Protein AF-A0A7K2VL08-F1 (afdb_monomer)

Structure (mmCIF, N/CA/C/O backbone):
data_AF-A0A7K2VL08-F1
#
_entry.id   AF-A0A7K2VL08-F1
#
loop_
_atom_site.group_PDB
_atom_site.id
_atom_site.type_symbol
_atom_site.label_atom_id
_atom_site.label_alt_id
_atom_site.label_comp_id
_atom_site.label_asym_id
_atom_site.label_entity_id
_atom_site.label_seq_id
_atom_site.pdbx_PDB_ins_code
_atom_site.Cartn_x
_atom_site.Cartn_y
_atom_site.Cartn_z
_atom_site.occupancy
_atom_site.B_iso_or_equiv
_atom_site.auth_seq_id
_atom_site.auth_comp_id
_atom_site.auth_asym_id
_atom_site.auth_atom_id
_atom_site.pdbx_PDB_model_num
ATOM 1 N N . MET A 1 1 ? 50.073 20.538 -1.091 1.00 55.19 1 MET A N 1
ATOM 2 C CA . MET A 1 1 ? 50.255 20.354 -2.551 1.00 55.19 1 MET A CA 1
ATOM 3 C C . MET A 1 1 ? 50.186 18.894 -3.016 1.00 55.19 1 MET A C 1
ATOM 5 O O . MET A 1 1 ? 49.611 18.668 -4.068 1.00 55.19 1 MET A O 1
ATOM 9 N N . GLY A 1 2 ? 50.674 17.894 -2.263 1.00 61.31 2 GLY A N 1
ATOM 10 C CA . GLY A 1 2 ? 50.639 16.481 -2.702 1.00 61.31 2 GLY A CA 1
ATOM 11 C C . GLY A 1 2 ? 49.245 15.838 -2.824 1.00 61.31 2 GLY A C 1
ATOM 12 O O . GLY A 1 2 ? 49.008 15.064 -3.745 1.00 61.31 2 GLY A O 1
ATOM 13 N N . ALA A 1 3 ? 48.291 16.206 -1.960 1.00 62.38 3 ALA A N 1
ATOM 14 C CA . ALA A 1 3 ? 46.934 15.644 -1.996 1.00 62.38 3 ALA A CA 1
ATOM 15 C C . ALA A 1 3 ? 46.150 16.017 -3.271 1.00 62.38 3 ALA A C 1
ATOM 17 O O . ALA A 1 3 ? 45.428 15.186 -3.809 1.00 62.38 3 ALA A O 1
ATOM 18 N N . LEU A 1 4 ? 46.338 17.235 -3.797 1.00 67.31 4 LEU A N 1
ATOM 19 C CA . LEU A 1 4 ? 45.683 17.693 -5.031 1.00 67.31 4 LEU A CA 1
ATOM 20 C C . LEU A 1 4 ? 46.199 16.949 -6.268 1.00 67.31 4 LEU A C 1
ATOM 22 O O . LEU A 1 4 ? 45.421 16.641 -7.165 1.00 67.31 4 LEU A O 1
ATOM 26 N N . VAL A 1 5 ? 47.493 16.616 -6.295 1.00 67.88 5 VAL A N 1
ATOM 27 C CA . VAL A 1 5 ? 48.108 15.856 -7.392 1.00 67.88 5 VAL A CA 1
ATOM 28 C C . VAL A 1 5 ? 47.622 14.409 -7.380 1.00 67.88 5 VAL A C 1
ATOM 30 O O . VAL A 1 5 ? 47.248 13.895 -8.427 1.00 67.88 5 VAL A O 1
ATOM 33 N N . LEU A 1 6 ? 47.545 13.775 -6.206 1.00 65.81 6 LEU A N 1
ATOM 34 C CA . LEU A 1 6 ? 46.995 12.422 -6.069 1.00 65.81 6 LEU A CA 1
ATOM 35 C C . LEU A 1 6 ? 45.508 12.364 -6.444 1.00 65.81 6 LEU A C 1
ATOM 37 O O . LEU A 1 6 ? 45.097 11.434 -7.132 1.00 65.81 6 LEU A O 1
ATOM 41 N N . PHE A 1 7 ? 44.713 13.373 -6.071 1.00 65.69 7 PHE A N 1
ATOM 42 C CA . PHE A 1 7 ? 43.314 13.472 -6.499 1.00 65.69 7 PHE A CA 1
ATOM 43 C C . PHE A 1 7 ? 43.176 13.680 -8.005 1.00 65.69 7 PHE A C 1
ATOM 45 O O . PHE A 1 7 ? 42.330 13.041 -8.620 1.00 65.69 7 PHE A O 1
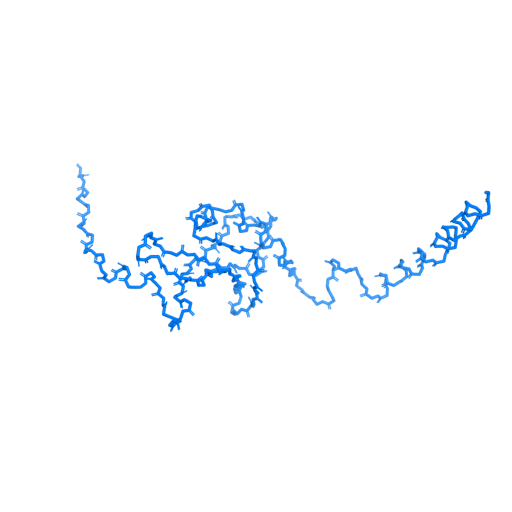ATOM 52 N N . ALA A 1 8 ? 44.007 14.528 -8.613 1.00 65.75 8 ALA A N 1
ATOM 53 C CA . ALA A 1 8 ? 43.989 14.743 -10.057 1.00 65.75 8 ALA A CA 1
ATOM 54 C C . ALA A 1 8 ? 44.393 13.475 -10.827 1.00 65.75 8 ALA A C 1
ATOM 56 O O . ALA A 1 8 ? 43.747 13.127 -11.813 1.00 65.75 8 ALA A O 1
ATOM 57 N N . LEU A 1 9 ? 45.409 12.753 -10.344 1.00 64.62 9 LEU A N 1
ATOM 58 C CA . LEU A 1 9 ? 45.869 11.498 -10.943 1.00 64.62 9 LEU A CA 1
ATOM 59 C C . LEU A 1 9 ? 44.829 10.377 -10.785 1.00 64.62 9 LEU A C 1
ATOM 61 O O . LEU A 1 9 ? 44.581 9.625 -11.723 1.00 64.62 9 LEU A O 1
ATOM 65 N N . SER A 1 10 ? 44.187 10.300 -9.617 1.00 65.25 10 SER A N 1
ATOM 66 C CA . SER A 1 10 ? 43.107 9.349 -9.330 1.00 65.25 10 SER A CA 1
ATOM 67 C C . SER A 1 10 ? 41.853 9.651 -10.158 1.00 65.25 10 SER A C 1
ATOM 69 O O . SER A 1 10 ? 41.287 8.763 -10.789 1.00 65.25 10 SER A O 1
ATOM 71 N N . ALA A 1 11 ? 41.468 10.927 -10.258 1.00 66.44 11 ALA A N 1
ATOM 72 C CA . ALA A 1 11 ? 40.341 11.357 -11.076 1.00 66.44 11 ALA A CA 1
ATOM 73 C C . ALA A 1 11 ? 40.576 11.091 -12.570 1.00 66.44 11 ALA A C 1
ATOM 75 O O . ALA A 1 11 ? 39.643 10.706 -13.272 1.00 66.44 11 ALA A O 1
ATOM 76 N N . ASP A 1 12 ? 41.804 11.269 -13.065 1.00 69.88 12 ASP A N 1
ATOM 77 C CA . ASP A 1 12 ? 42.167 10.954 -14.451 1.00 69.88 12 ASP A CA 1
ATOM 78 C C . ASP A 1 12 ? 42.155 9.437 -14.710 1.00 69.88 12 ASP A C 1
ATOM 80 O O . ASP A 1 12 ? 41.652 9.001 -15.747 1.00 69.88 12 ASP A O 1
ATOM 84 N N . LEU A 1 13 ? 42.594 8.619 -13.745 1.00 74.56 13 LEU A N 1
ATOM 85 C CA . LEU A 1 13 ? 42.501 7.156 -13.808 1.00 74.56 13 LEU A CA 1
ATOM 86 C C . LEU A 1 13 ? 41.040 6.681 -13.855 1.00 74.56 13 LEU A C 1
ATOM 88 O O . LEU A 1 13 ? 40.668 5.881 -14.719 1.00 74.56 13 LEU A O 1
ATOM 92 N N . ASP A 1 14 ? 40.190 7.231 -12.988 1.00 67.81 14 ASP A N 1
ATOM 93 C CA . ASP A 1 14 ? 38.750 6.973 -12.984 1.00 67.81 14 ASP A CA 1
ATOM 94 C C . ASP A 1 14 ? 38.117 7.351 -14.329 1.00 67.81 14 ASP A C 1
ATOM 96 O O . ASP A 1 14 ? 37.314 6.599 -14.896 1.00 67.81 14 ASP A O 1
ATOM 100 N N . ARG A 1 15 ? 38.513 8.499 -14.893 1.00 72.00 15 ARG A N 1
ATOM 101 C CA . ARG A 1 15 ? 37.991 8.978 -16.178 1.00 72.00 15 ARG A CA 1
ATOM 102 C C . ARG A 1 15 ? 38.438 8.120 -17.354 1.00 72.00 15 ARG A C 1
ATOM 104 O O . ARG A 1 15 ? 37.631 7.855 -18.245 1.00 72.00 15 ARG A O 1
ATOM 111 N N . ARG A 1 16 ? 39.707 7.711 -17.380 1.00 79.12 16 ARG A N 1
ATOM 112 C CA . ARG A 1 16 ? 40.303 6.992 -18.513 1.00 79.12 16 ARG A CA 1
ATOM 113 C C . ARG A 1 16 ? 40.028 5.501 -18.486 1.00 79.12 16 ARG A C 1
ATOM 115 O O . ARG A 1 16 ? 39.928 4.913 -19.557 1.00 79.12 16 ARG A O 1
ATOM 122 N N . LEU A 1 17 ? 39.887 4.896 -17.307 1.00 75.94 17 LEU A N 1
ATOM 123 C CA . LEU A 1 17 ? 39.747 3.447 -17.175 1.00 75.94 17 LEU A CA 1
ATOM 124 C C . LEU A 1 17 ? 38.366 3.033 -16.662 1.00 75.94 17 LEU A C 1
ATOM 126 O O . LEU A 1 17 ? 37.720 2.177 -17.267 1.00 75.94 17 LEU A O 1
ATOM 130 N N . LEU A 1 18 ? 37.860 3.657 -15.594 1.00 80.44 18 LEU A N 1
ATOM 131 C CA . LEU A 1 18 ? 36.592 3.221 -15.000 1.00 80.44 18 LEU A CA 1
ATOM 132 C C . LEU A 1 18 ? 35.377 3.628 -15.836 1.00 80.44 18 LEU A C 1
ATOM 134 O O . LEU A 1 18 ? 34.422 2.855 -15.920 1.00 80.44 18 LEU A O 1
ATOM 138 N N . LEU A 1 19 ? 35.387 4.793 -16.491 1.00 81.06 19 LEU A N 1
ATOM 139 C CA . LEU A 1 19 ? 34.285 5.195 -17.376 1.00 81.06 19 LEU A CA 1
ATOM 140 C C . LEU A 1 19 ? 34.097 4.275 -18.593 1.00 81.06 19 LEU A C 1
ATOM 142 O O . LEU A 1 19 ? 32.956 3.853 -18.818 1.00 81.06 19 LEU A O 1
ATOM 146 N N . PRO A 1 20 ? 35.133 3.929 -19.388 1.00 81.19 20 PRO A N 1
ATOM 147 C CA . PRO A 1 20 ? 34.948 2.972 -20.473 1.00 81.19 20 PRO A CA 1
ATOM 148 C C . PRO A 1 20 ? 34.560 1.593 -19.941 1.00 81.19 20 PRO A C 1
ATOM 150 O O . PRO A 1 20 ? 33.664 0.980 -20.508 1.00 81.19 20 PRO A O 1
ATOM 153 N N . LEU A 1 21 ? 35.117 1.141 -18.811 1.00 82.50 21 LEU A N 1
ATOM 154 C CA . LEU A 1 21 ? 34.751 -0.147 -18.216 1.00 82.50 21 LEU A CA 1
ATOM 155 C C . LEU A 1 21 ? 33.273 -0.192 -17.786 1.00 82.50 21 LEU A C 1
ATOM 157 O O . LEU A 1 21 ? 32.569 -1.155 -18.087 1.00 82.50 21 LEU A O 1
ATOM 161 N N . ARG A 1 22 ? 32.764 0.880 -17.158 1.00 79.81 22 ARG A N 1
ATOM 162 C CA . ARG A 1 22 ? 31.337 1.040 -16.820 1.00 79.81 22 ARG A CA 1
ATO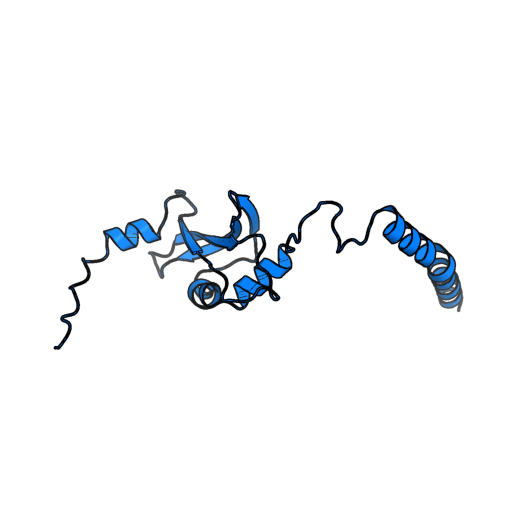M 163 C C . ARG A 1 22 ? 30.462 1.050 -18.076 1.00 79.81 22 ARG A C 1
ATOM 165 O O . ARG A 1 22 ? 29.441 0.373 -18.097 1.00 79.81 22 ARG A O 1
ATOM 172 N N . ARG A 1 23 ? 30.868 1.748 -19.144 1.00 80.44 23 ARG A N 1
ATOM 173 C CA . ARG A 1 23 ? 30.138 1.760 -20.430 1.00 80.44 23 ARG A CA 1
ATOM 174 C C . ARG A 1 23 ? 30.103 0.386 -21.093 1.00 80.44 23 ARG A C 1
ATOM 176 O O . ARG A 1 23 ? 29.049 -0.027 -21.568 1.00 80.44 23 ARG A O 1
ATOM 183 N N . THR A 1 24 ? 31.220 -0.334 -21.107 1.00 81.25 24 THR A N 1
ATOM 184 C CA . THR A 1 24 ? 31.287 -1.694 -21.656 1.00 81.25 24 THR A CA 1
ATOM 185 C C . THR A 1 24 ? 30.436 -2.650 -20.827 1.00 81.25 24 THR A C 1
ATOM 187 O O . THR A 1 24 ? 29.682 -3.435 -21.392 1.00 81.25 24 THR A O 1
ATOM 190 N N . ARG A 1 25 ? 30.451 -2.521 -19.494 1.00 79.81 25 ARG A N 1
ATOM 191 C CA . ARG A 1 25 ? 29.575 -3.287 -18.600 1.00 79.81 25 ARG A CA 1
ATOM 192 C C . ARG A 1 25 ? 28.094 -3.042 -18.907 1.00 79.81 25 ARG A C 1
ATOM 194 O O . ARG A 1 25 ? 27.348 -4.004 -19.008 1.00 79.81 25 ARG A O 1
ATOM 201 N N . LEU A 1 26 ? 27.677 -1.795 -19.128 1.00 78.56 26 LEU A N 1
ATOM 202 C CA . LEU A 1 26 ? 26.296 -1.475 -19.519 1.00 78.56 26 LEU A CA 1
ATOM 203 C C . LEU A 1 26 ? 25.915 -2.058 -20.890 1.00 78.56 26 LEU A C 1
ATOM 205 O O . LEU A 1 26 ? 24.788 -2.497 -21.082 1.00 78.56 26 LEU A O 1
ATOM 209 N N . ARG A 1 27 ? 26.851 -2.107 -21.846 1.00 74.44 27 ARG A N 1
ATOM 210 C CA . ARG A 1 27 ? 26.612 -2.725 -23.163 1.00 74.44 27 ARG A CA 1
ATOM 211 C C . ARG A 1 27 ? 26.499 -4.250 -23.091 1.00 74.44 27 ARG A C 1
ATOM 213 O O . ARG A 1 27 ? 25.678 -4.822 -23.792 1.00 74.44 27 ARG A O 1
ATOM 220 N N . VAL A 1 28 ? 27.313 -4.901 -22.257 1.00 77.75 28 VAL A N 1
ATOM 221 C CA . VAL A 1 28 ? 27.383 -6.372 -22.153 1.00 77.75 28 VAL A CA 1
ATOM 222 C C . VAL A 1 28 ? 26.308 -6.943 -21.223 1.00 77.75 28 VAL A C 1
ATOM 224 O O . VAL A 1 28 ? 25.722 -7.985 -21.512 1.00 77.75 28 VAL A O 1
ATOM 227 N N . PHE A 1 29 ? 26.037 -6.274 -20.102 1.00 73.75 29 PHE A N 1
ATOM 228 C CA . PHE A 1 29 ? 25.069 -6.732 -19.100 1.00 73.75 29 PHE A CA 1
ATOM 229 C C . PHE A 1 29 ? 23.682 -6.094 -19.255 1.00 73.75 29 PHE A C 1
ATOM 231 O O . PHE A 1 29 ? 22.765 -6.481 -18.534 1.00 73.75 29 PHE A O 1
ATOM 238 N N . GLY A 1 30 ? 23.515 -5.184 -20.220 1.00 66.69 30 GLY A N 1
ATOM 239 C CA . GLY A 1 30 ? 22.275 -4.451 -20.466 1.00 66.69 30 GLY A CA 1
ATOM 240 C C . GLY A 1 30 ? 22.190 -3.148 -19.669 1.00 66.69 30 GLY A C 1
ATOM 241 O O . GLY A 1 30 ? 22.903 -2.942 -18.680 1.00 66.69 30 GLY A O 1
ATOM 242 N N . HIS A 1 31 ? 21.318 -2.238 -20.115 1.00 60.50 31 HIS A N 1
ATOM 243 C CA . HIS A 1 31 ? 21.050 -1.013 -19.369 1.00 60.50 31 HIS A CA 1
ATOM 244 C C . HIS A 1 31 ? 20.288 -1.384 -18.087 1.00 60.50 31 HIS A C 1
ATOM 246 O O . HIS A 1 31 ? 19.298 -2.103 -18.174 1.00 60.50 31 HIS A O 1
ATOM 252 N N . PRO A 1 32 ? 20.649 -0.859 -16.904 1.00 60.06 32 PRO A N 1
ATOM 253 C CA . PRO A 1 32 ? 19.951 -1.151 -15.647 1.00 60.06 32 PRO A CA 1
ATOM 254 C C . PRO A 1 32 ? 18.482 -0.700 -15.642 1.00 60.06 32 PRO A C 1
ATOM 256 O O . PRO A 1 32 ? 17.734 -1.069 -14.749 1.00 60.06 32 PRO A O 1
ATOM 259 N N . LEU A 1 33 ? 18.075 0.088 -16.643 1.00 56.31 33 LEU A N 1
ATOM 260 C CA . LEU A 1 33 ? 16.697 0.552 -16.842 1.00 56.31 33 LEU A CA 1
ATOM 261 C C . LEU A 1 33 ? 15.932 -0.302 -17.864 1.00 56.31 33 LEU A C 1
ATOM 263 O O . LEU A 1 33 ? 14.717 -0.202 -17.968 1.00 56.31 33 LEU A O 1
ATOM 267 N N . THR A 1 34 ? 16.639 -1.141 -18.621 1.00 57.84 34 THR A N 1
ATOM 268 C CA . THR A 1 34 ? 16.070 -2.130 -19.535 1.00 57.84 34 THR A CA 1
ATOM 269 C C . THR A 1 34 ? 16.402 -3.495 -18.946 1.00 57.84 34 THR A C 1
ATOM 271 O O . THR A 1 34 ? 17.385 -4.132 -19.333 1.00 57.84 34 THR A O 1
ATOM 274 N N . GLY A 1 35 ? 15.656 -3.897 -17.917 1.00 51.31 35 GLY A N 1
ATOM 275 C CA . GLY A 1 35 ? 15.827 -5.202 -17.286 1.00 51.31 35 GLY A CA 1
ATOM 276 C C . GLY A 1 35 ? 15.881 -6.315 -18.338 1.00 51.31 35 GLY A C 1
ATOM 277 O O . GLY A 1 35 ? 15.195 -6.265 -19.357 1.00 51.31 35 GLY A O 1
ATOM 278 N N . ARG A 1 36 ? 16.717 -7.328 -18.101 1.00 51.72 36 ARG A N 1
ATOM 279 C CA . ARG A 1 36 ? 17.006 -8.440 -19.028 1.00 51.72 36 ARG A CA 1
ATOM 280 C C . ARG A 1 36 ? 15.815 -9.394 -19.264 1.00 51.72 36 ARG A C 1
ATOM 282 O O . ARG A 1 36 ? 16.013 -10.496 -19.758 1.00 51.72 36 ARG A O 1
ATOM 289 N N . GLY A 1 37 ? 14.595 -8.990 -18.915 1.00 47.56 37 GLY A N 1
ATOM 290 C CA . GLY A 1 37 ? 13.377 -9.786 -19.016 1.00 47.56 37 GLY A CA 1
ATOM 291 C C . GLY A 1 37 ? 12.214 -8.962 -19.555 1.00 47.56 37 GLY A C 1
ATOM 292 O O . GLY A 1 37 ? 11.495 -8.349 -18.784 1.00 47.56 37 GLY A O 1
ATOM 293 N N . GLY A 1 38 ? 12.064 -8.947 -20.880 1.00 47.53 38 GLY A N 1
ATOM 294 C CA . GLY A 1 38 ? 10.806 -9.143 -21.621 1.00 47.53 38 GLY A CA 1
ATOM 295 C C . GLY A 1 38 ? 9.528 -8.330 -21.352 1.00 47.53 38 GLY A C 1
ATOM 296 O O . GLY A 1 38 ? 8.619 -8.441 -22.166 1.00 47.53 38 GLY A O 1
ATOM 297 N N . ALA A 1 39 ? 9.404 -7.515 -20.309 1.00 52.34 39 ALA A N 1
ATOM 298 C CA . ALA A 1 39 ? 8.199 -6.732 -20.054 1.00 52.34 39 ALA A CA 1
ATOM 299 C C . ALA A 1 39 ? 8.547 -5.347 -19.510 1.00 52.34 39 ALA A C 1
ATOM 301 O O . ALA A 1 39 ? 9.569 -5.145 -18.857 1.00 52.34 39 ALA A O 1
ATOM 302 N N . ARG A 1 40 ? 7.657 -4.391 -19.781 1.00 65.56 40 ARG A N 1
ATOM 303 C CA . ARG A 1 40 ? 7.629 -3.022 -19.253 1.00 65.56 40 ARG A CA 1
ATOM 304 C C . ARG A 1 40 ? 7.353 -3.036 -17.741 1.00 65.56 40 ARG A C 1
ATOM 306 O O . ARG A 1 40 ? 6.348 -2.509 -17.286 1.00 65.56 40 ARG A O 1
ATOM 313 N N . GLN A 1 41 ? 8.206 -3.706 -16.968 1.00 69.75 41 GLN A N 1
ATOM 314 C CA . GLN A 1 41 ? 8.049 -3.836 -15.527 1.00 69.75 41 GLN A CA 1
ATOM 315 C C . GLN A 1 41 ? 8.339 -2.480 -14.886 1.00 69.75 41 GLN A C 1
ATOM 317 O O . GLN A 1 41 ? 9.448 -1.950 -14.983 1.00 69.75 41 GLN A O 1
ATOM 322 N N . VAL A 1 42 ? 7.310 -1.891 -14.281 1.00 83.50 42 VAL A N 1
ATOM 323 C CA . VAL A 1 42 ? 7.411 -0.590 -13.621 1.00 83.50 42 VAL A CA 1
ATOM 324 C C . VAL A 1 42 ? 8.218 -0.766 -12.333 1.00 83.50 42 VAL A C 1
ATOM 326 O O . VAL A 1 42 ? 7.886 -1.652 -11.542 1.00 83.50 42 VAL A O 1
ATOM 329 N N . PRO A 1 43 ? 9.277 0.032 -12.102 1.00 88.25 43 PRO A N 1
ATOM 330 C CA . PRO A 1 43 ? 10.020 -0.013 -10.848 1.00 88.25 43 PRO A CA 1
ATOM 331 C C . PRO A 1 43 ? 9.121 0.310 -9.653 1.00 88.25 43 PRO A C 1
ATOM 333 O O . PRO A 1 43 ? 8.275 1.197 -9.735 1.00 88.25 43 PRO A O 1
ATOM 336 N N . VAL A 1 44 ? 9.365 -0.329 -8.508 1.00 91.56 44 VAL A N 1
ATOM 337 C CA . VAL A 1 44 ? 8.579 -0.112 -7.277 1.00 91.56 44 VAL A CA 1
ATOM 338 C C . VAL A 1 44 ? 8.548 1.361 -6.871 1.00 91.56 44 VAL A C 1
ATOM 340 O O . VAL A 1 44 ? 7.493 1.870 -6.514 1.00 91.56 44 VAL A O 1
ATOM 343 N N . ALA A 1 45 ? 9.669 2.075 -7.005 1.00 91.44 45 ALA A N 1
ATOM 344 C CA . ALA A 1 45 ? 9.731 3.508 -6.718 1.00 91.44 45 ALA A CA 1
ATOM 345 C C . ALA A 1 45 ? 8.739 4.330 -7.562 1.00 91.44 45 ALA A C 1
ATOM 347 O O . ALA A 1 45 ? 8.127 5.259 -7.048 1.00 91.44 45 ALA A O 1
ATOM 348 N N . ALA A 1 46 ? 8.522 3.956 -8.828 1.00 91.12 46 ALA A N 1
ATOM 349 C CA . ALA A 1 46 ? 7.541 4.620 -9.685 1.00 91.12 46 ALA A CA 1
ATOM 350 C C . ALA A 1 46 ? 6.097 4.283 -9.271 1.00 91.12 46 ALA A C 1
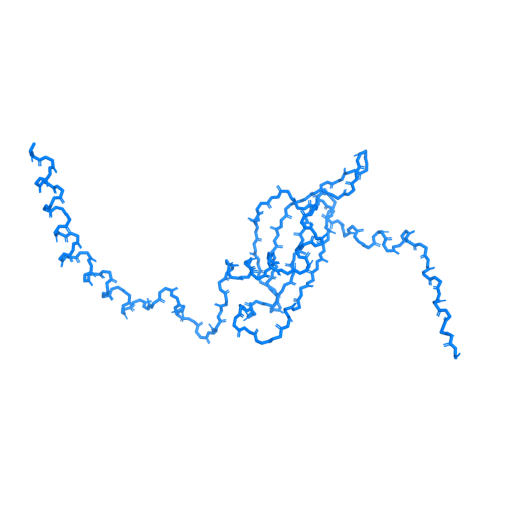ATOM 352 O O . ALA A 1 46 ? 5.212 5.126 -9.390 1.00 91.12 46 ALA A O 1
ATOM 353 N N . SER A 1 47 ? 5.855 3.076 -8.750 1.00 92.81 47 SER A N 1
ATOM 354 C CA . SER A 1 47 ? 4.563 2.705 -8.158 1.00 92.81 47 SER A CA 1
ATOM 355 C C . SER A 1 47 ? 4.275 3.460 -6.859 1.00 92.81 47 SER A C 1
ATOM 357 O O . SER A 1 47 ? 3.135 3.856 -6.643 1.00 92.81 47 SER A O 1
ATOM 359 N N . VAL A 1 48 ? 5.291 3.696 -6.023 1.00 95.44 48 VAL A N 1
ATOM 360 C CA . VAL A 1 48 ? 5.171 4.527 -4.814 1.00 95.44 48 VAL A CA 1
ATOM 361 C C . VAL A 1 48 ? 4.886 5.979 -5.187 1.00 95.44 48 VAL A C 1
ATOM 363 O O . VAL A 1 48 ? 3.937 6.548 -4.667 1.00 95.44 48 VAL A O 1
ATOM 366 N N . GLU A 1 49 ? 5.629 6.554 -6.137 1.00 93.75 49 GLU A N 1
ATOM 367 C CA . GLU A 1 49 ? 5.374 7.920 -6.617 1.00 93.75 49 GLU A CA 1
ATOM 368 C C . GLU A 1 49 ? 3.943 8.058 -7.158 1.00 93.75 49 GLU A C 1
ATOM 370 O O . GLU A 1 49 ? 3.231 9.005 -6.827 1.00 93.75 49 GLU A O 1
ATOM 375 N N . LEU A 1 50 ? 3.490 7.095 -7.965 1.00 93.44 50 LEU A N 1
ATOM 376 C CA . LEU A 1 50 ? 2.120 7.075 -8.473 1.00 93.44 50 LEU A CA 1
ATOM 377 C C . LEU A 1 50 ? 1.094 6.976 -7.335 1.00 93.44 50 LEU A C 1
ATOM 379 O O . LEU A 1 50 ? 0.101 7.702 -7.357 1.00 93.44 50 LEU A O 1
ATOM 383 N N . LEU A 1 51 ? 1.335 6.118 -6.338 1.00 95.06 51 LEU A N 1
ATOM 384 C CA . LEU A 1 51 ? 0.478 6.002 -5.161 1.00 95.06 51 LEU A CA 1
ATOM 385 C C . LEU A 1 51 ? 0.415 7.331 -4.399 1.00 95.06 51 LEU A C 1
ATOM 387 O O . LEU A 1 51 ? -0.683 7.804 -4.129 1.00 95.06 51 LEU A O 1
ATOM 391 N N . GLU A 1 52 ? 1.549 7.951 -4.088 1.00 94.69 52 GLU A N 1
ATOM 392 C CA . GLU A 1 52 ? 1.633 9.180 -3.287 1.00 94.69 52 GLU A CA 1
ATOM 393 C C . GLU A 1 52 ? 0.928 10.381 -3.934 1.00 94.69 52 GLU A C 1
ATOM 395 O O . GLU A 1 52 ? 0.448 11.270 -3.232 1.00 94.69 52 GLU A O 1
ATOM 400 N N . ASN A 1 53 ? 0.814 10.385 -5.265 1.00 93.44 53 ASN A N 1
ATOM 401 C CA . ASN A 1 53 ? 0.072 11.393 -6.028 1.00 93.44 53 ASN A CA 1
ATOM 402 C C . ASN A 1 53 ? -1.413 11.034 -6.240 1.00 93.44 53 ASN A C 1
ATOM 404 O O . ASN A 1 53 ? -2.126 11.738 -6.957 1.00 93.44 53 ASN A O 1
ATOM 408 N N . SER A 1 54 ? -1.895 9.935 -5.657 1.00 92.62 54 SER A N 1
ATOM 409 C CA . SER A 1 54 ? -3.270 9.460 -5.826 1.00 92.62 54 SER A CA 1
ATOM 410 C C . SER A 1 54 ? -4.206 9.910 -4.702 1.00 92.62 54 SER A C 1
ATOM 412 O O . SER A 1 54 ? -3.809 10.131 -3.556 1.00 92.62 54 SER A O 1
ATOM 414 N N . LEU A 1 55 ? -5.510 9.945 -4.996 1.00 93.19 55 LEU A N 1
ATOM 415 C CA . LEU A 1 55 ? -6.538 10.190 -3.981 1.00 93.19 55 LEU A CA 1
ATOM 416 C C . LEU A 1 55 ? -6.566 9.095 -2.898 1.00 93.19 55 LEU A C 1
ATOM 418 O O . LEU A 1 55 ? -6.837 9.385 -1.731 1.00 93.19 55 LEU A O 1
ATOM 422 N N . ALA A 1 56 ? -6.263 7.846 -3.266 1.00 93.94 56 ALA A N 1
ATOM 423 C CA . ALA A 1 56 ? -6.186 6.733 -2.321 1.00 93.94 56 ALA A CA 1
ATOM 424 C C . ALA A 1 56 ? -5.128 6.997 -1.242 1.00 93.94 56 ALA A C 1
ATOM 426 O O . ALA A 1 56 ? -5.381 6.767 -0.059 1.00 93.94 56 ALA A O 1
ATOM 427 N N . TRP A 1 57 ? -3.980 7.558 -1.629 1.00 95.38 57 TRP A N 1
ATOM 428 C CA . TRP A 1 57 ? -2.977 7.999 -0.670 1.00 95.38 57 TRP A CA 1
ATOM 429 C C . TRP A 1 57 ? -3.462 9.181 0.155 1.00 95.38 57 TRP A C 1
ATOM 431 O O . TRP A 1 57 ? -3.446 9.094 1.373 1.00 95.38 57 TRP A O 1
ATOM 441 N N . HIS A 1 58 ? -3.956 10.258 -0.457 1.00 95.81 58 HIS A N 1
ATOM 442 C CA . HIS A 1 58 ? -4.358 11.446 0.304 1.00 95.81 58 HIS A CA 1
ATOM 443 C C . HIS A 1 58 ? -5.463 11.178 1.338 1.00 95.81 58 HIS A C 1
ATOM 445 O O . HIS A 1 58 ? -5.469 11.795 2.401 1.00 95.81 58 HIS A O 1
ATOM 451 N N . THR A 1 59 ? -6.365 10.234 1.063 1.00 94.56 59 THR A N 1
ATOM 452 C CA . THR A 1 59 ? -7.412 9.810 2.010 1.00 94.56 59 THR A CA 1
ATOM 453 C C . THR A 1 59 ? -6.896 8.890 3.118 1.00 94.56 59 THR A C 1
ATOM 455 O O . THR A 1 59 ? -7.466 8.872 4.205 1.00 94.56 59 THR A O 1
ATOM 458 N N . THR A 1 60 ? -5.803 8.164 2.875 1.00 95.44 60 THR A N 1
ATOM 459 C CA . THR A 1 60 ? -5.243 7.162 3.798 1.00 95.44 60 THR A CA 1
ATOM 460 C C . THR A 1 60 ? -4.013 7.669 4.564 1.00 95.44 60 THR A C 1
ATOM 462 O O . THR A 1 60 ? -3.710 7.183 5.651 1.00 95.44 60 THR A O 1
ATOM 465 N N . ALA A 1 61 ? -3.311 8.680 4.050 1.00 94.62 61 ALA A N 1
ATOM 466 C CA . ALA A 1 61 ? -2.092 9.249 4.621 1.00 94.62 61 ALA A CA 1
ATOM 467 C C . ALA A 1 61 ? -2.224 9.654 6.104 1.00 94.62 61 ALA A C 1
ATOM 469 O O . ALA A 1 61 ? -1.267 9.438 6.849 1.00 94.62 61 ALA A O 1
ATOM 470 N N . PRO A 1 62 ? -3.380 10.155 6.596 1.00 94.69 62 PRO A N 1
ATOM 471 C CA . PRO A 1 62 ? -3.558 10.417 8.022 1.00 94.69 62 PRO A CA 1
ATOM 472 C C . PRO A 1 62 ? -3.443 9.178 8.918 1.00 94.69 62 PRO A C 1
ATOM 474 O O . PRO A 1 62 ? -3.131 9.348 10.092 1.00 94.69 62 PRO A O 1
ATOM 477 N N . VAL A 1 63 ? -3.650 7.964 8.399 1.00 95.38 63 VAL A N 1
ATOM 478 C CA 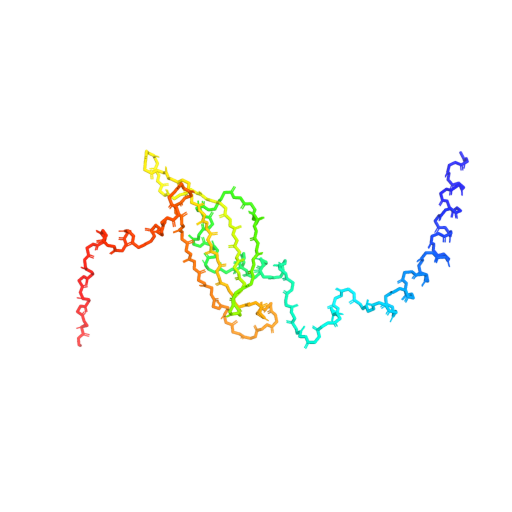. VAL A 1 63 ? -3.505 6.686 9.126 1.00 95.38 63 VAL A CA 1
ATOM 479 C C . VAL A 1 63 ? -2.060 6.181 9.077 1.00 95.38 63 VAL A C 1
ATOM 481 O O . VAL A 1 63 ? -1.574 5.608 10.050 1.00 95.38 63 VAL A O 1
ATOM 484 N N . VAL A 1 64 ? -1.344 6.411 7.974 1.00 97.06 64 VAL A N 1
ATOM 485 C CA . VAL A 1 64 ? 0.016 5.892 7.739 1.00 97.06 64 VAL A CA 1
ATOM 486 C C . VAL A 1 64 ? 1.042 6.549 8.675 1.00 97.06 64 VAL A C 1
ATOM 488 O O . VAL A 1 64 ? 1.017 7.757 8.919 1.00 97.06 64 VAL A O 1
ATOM 491 N N . ARG A 1 65 ? 1.960 5.747 9.225 1.00 97.00 65 ARG A N 1
ATOM 492 C CA . ARG A 1 65 ? 3.010 6.178 10.171 1.00 97.00 65 ARG A CA 1
ATOM 493 C C . ARG A 1 65 ? 4.416 5.716 9.795 1.00 97.00 65 ARG A C 1
ATOM 495 O O . ARG A 1 65 ? 5.365 6.047 10.502 1.00 97.00 65 ARG A O 1
ATOM 502 N N . SER A 1 66 ? 4.567 4.994 8.691 1.00 97.50 66 SER A N 1
ATOM 503 C CA . SER A 1 66 ? 5.861 4.531 8.195 1.00 97.50 66 SER A CA 1
ATOM 504 C C . SER A 1 66 ? 6.114 4.940 6.749 1.00 97.50 66 SER A C 1
ATOM 506 O O . SER A 1 66 ? 5.208 5.336 6.020 1.00 97.50 66 SER A O 1
ATOM 508 N N . ALA A 1 67 ? 7.364 4.766 6.322 1.00 96.44 67 ALA A N 1
ATOM 509 C CA . ALA A 1 67 ? 7.688 4.588 4.911 1.00 96.44 67 ALA A CA 1
ATOM 510 C C . ALA A 1 67 ? 7.227 3.199 4.418 1.00 96.44 67 ALA A C 1
ATOM 512 O O . ALA A 1 67 ? 6.694 2.403 5.199 1.00 96.44 67 ALA A O 1
ATOM 513 N N . LEU A 1 68 ? 7.451 2.905 3.133 1.00 97.69 68 LEU A N 1
ATOM 514 C CA . LEU A 1 68 ? 7.199 1.578 2.569 1.00 97.69 68 LEU A CA 1
ATOM 515 C C . LEU A 1 68 ? 8.023 0.533 3.333 1.00 97.69 68 LEU A C 1
ATOM 517 O O . LEU A 1 68 ? 9.250 0.628 3.373 1.00 97.69 68 LEU A O 1
ATOM 521 N N . LEU A 1 69 ? 7.345 -0.439 3.940 1.00 97.81 69 LEU A N 1
ATOM 522 C CA . LEU A 1 69 ? 7.978 -1.509 4.709 1.00 97.81 69 LEU A CA 1
ATOM 523 C C . LEU A 1 69 ? 8.322 -2.700 3.826 1.00 97.81 69 LEU A C 1
ATOM 525 O O . LEU A 1 69 ? 9.413 -3.251 3.935 1.00 97.81 69 LEU A O 1
ATOM 529 N N . ASP A 1 70 ? 7.386 -3.090 2.964 1.00 97.31 70 ASP A N 1
ATOM 530 C CA . ASP A 1 70 ? 7.543 -4.236 2.080 1.00 97.31 70 ASP A CA 1
ATOM 531 C C . ASP A 1 70 ? 6.701 -4.075 0.813 1.00 97.31 70 ASP A C 1
ATOM 533 O O . ASP A 1 70 ? 5.741 -3.296 0.772 1.00 97.31 70 ASP A O 1
ATOM 537 N N . HIS A 1 71 ? 7.057 -4.825 -0.223 1.00 95.88 71 HIS A N 1
ATOM 538 C CA . HIS A 1 71 ? 6.252 -4.958 -1.421 1.00 95.88 71 HIS A CA 1
ATOM 539 C C . HIS A 1 71 ? 6.337 -6.372 -1.987 1.00 95.88 71 HIS A C 1
ATOM 541 O O . HIS A 1 71 ? 7.388 -7.008 -1.999 1.00 95.88 71 HIS A O 1
ATOM 547 N N . TRP A 1 72 ? 5.244 -6.834 -2.576 1.00 95.25 72 TRP A N 1
ATOM 548 C CA . TRP A 1 72 ? 5.234 -8.082 -3.332 1.00 95.25 72 TRP A CA 1
ATOM 549 C C . TRP A 1 72 ? 4.266 -7.991 -4.501 1.00 95.25 72 TRP A C 1
ATOM 551 O O . TRP A 1 72 ? 3.485 -7.047 -4.621 1.00 95.25 72 TRP A O 1
ATOM 561 N N . GLU A 1 73 ? 4.353 -8.965 -5.398 1.00 93.25 73 GLU A N 1
ATOM 562 C CA . 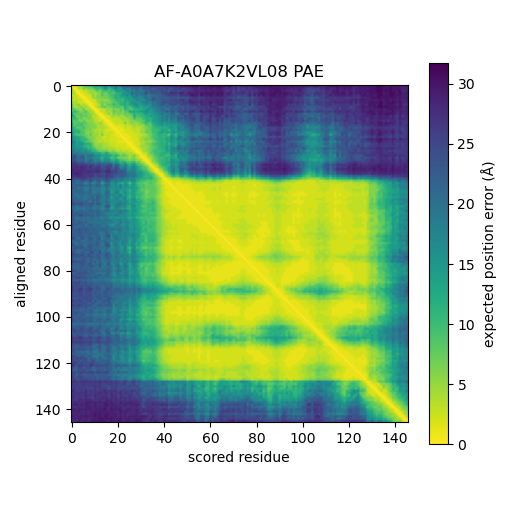GLU A 1 73 ? 3.469 -9.072 -6.552 1.00 93.25 73 GLU A CA 1
ATOM 563 C C . GLU A 1 73 ? 2.655 -10.363 -6.443 1.00 93.25 73 GLU A C 1
ATOM 565 O O . GLU A 1 73 ? 3.210 -11.424 -6.159 1.00 93.25 73 GLU A O 1
ATOM 570 N N . SER A 1 74 ? 1.342 -10.271 -6.654 1.00 92.44 74 SER A N 1
ATOM 571 C CA . SER A 1 74 ? 0.427 -11.416 -6.718 1.00 92.44 74 SER A CA 1
ATOM 572 C C . SER A 1 74 ? -0.636 -11.140 -7.766 1.00 92.44 74 SER A C 1
ATOM 574 O O . SER A 1 74 ? -1.273 -10.090 -7.737 1.00 92.44 74 SER A O 1
ATOM 576 N N . ASP A 1 75 ? -0.831 -12.076 -8.694 1.00 91.31 75 ASP A N 1
ATOM 577 C CA . ASP A 1 75 ? -1.936 -12.042 -9.663 1.00 91.31 75 ASP A CA 1
ATOM 578 C C . ASP A 1 75 ? -2.041 -10.723 -10.458 1.00 91.31 75 ASP A C 1
ATOM 580 O O . ASP A 1 75 ? -3.129 -10.208 -10.706 1.00 91.31 75 ASP A O 1
ATOM 584 N N . GLY A 1 76 ? -0.894 -10.143 -10.830 1.00 89.12 76 GLY A N 1
ATOM 585 C CA . GLY A 1 76 ? -0.811 -8.873 -11.567 1.00 89.12 76 GLY A CA 1
ATOM 586 C C . GLY A 1 76 ? -0.932 -7.612 -10.701 1.00 89.12 76 GLY A C 1
ATOM 587 O O . GLY A 1 76 ? -0.685 -6.507 -11.186 1.00 89.12 76 GLY A O 1
ATOM 588 N N . TRP A 1 77 ? -1.236 -7.758 -9.412 1.00 94.00 77 TRP A N 1
ATOM 589 C CA . TRP A 1 77 ? -1.228 -6.668 -8.445 1.00 94.00 77 TRP A CA 1
ATOM 590 C C . TRP A 1 77 ? 0.144 -6.546 -7.799 1.00 94.00 77 TRP A C 1
ATOM 592 O O . TRP A 1 77 ? 0.715 -7.530 -7.335 1.00 94.00 77 TRP A O 1
ATOM 602 N N . ARG A 1 78 ? 0.647 -5.321 -7.708 1.00 95.00 78 ARG A N 1
ATOM 603 C CA . ARG A 1 78 ? 1.690 -4.940 -6.767 1.00 95.00 78 ARG A CA 1
ATOM 604 C C . ARG A 1 78 ? 1.026 -4.503 -5.473 1.00 95.00 78 ARG A C 1
ATOM 606 O O . ARG A 1 78 ? 0.186 -3.605 -5.478 1.00 95.00 78 ARG A O 1
ATOM 613 N N . ILE A 1 79 ? 1.415 -5.140 -4.380 1.00 97.56 79 ILE A N 1
ATOM 614 C CA . ILE A 1 79 ? 0.958 -4.817 -3.038 1.00 97.56 79 ILE A CA 1
ATOM 615 C C . ILE A 1 79 ? 2.079 -4.072 -2.323 1.00 97.56 79 ILE A C 1
ATOM 617 O O . ILE A 1 79 ? 3.220 -4.529 -2.310 1.00 97.56 79 ILE A O 1
ATOM 621 N N . LEU A 1 80 ? 1.749 -2.909 -1.768 1.00 98.06 80 LEU A N 1
ATOM 622 C CA . LEU A 1 80 ? 2.636 -2.054 -0.991 1.00 98.06 80 LEU A CA 1
ATOM 623 C C . LEU A 1 80 ? 2.159 -2.038 0.459 1.00 98.06 80 LEU A C 1
ATOM 625 O O . LEU A 1 80 ? 0.991 -1.742 0.724 1.00 98.06 80 LEU A O 1
ATOM 629 N N . HIS A 1 81 ? 3.063 -2.350 1.381 1.00 98.31 81 HIS A N 1
ATOM 630 C CA . HIS A 1 81 ? 2.765 -2.471 2.800 1.00 98.31 81 HIS A CA 1
ATOM 631 C C . HIS A 1 81 ? 3.404 -1.337 3.600 1.00 98.31 81 HIS A C 1
ATOM 633 O O . HIS A 1 81 ? 4.615 -1.116 3.554 1.00 98.31 81 HIS A O 1
ATOM 639 N N . TYR A 1 82 ? 2.567 -0.648 4.367 1.00 98.38 82 TYR A N 1
ATOM 640 C CA . TYR A 1 82 ? 2.941 0.382 5.328 1.00 98.38 82 TYR A CA 1
ATOM 641 C C . TYR A 1 82 ? 2.356 0.029 6.696 1.00 98.38 82 TYR A C 1
ATOM 643 O O . TYR A 1 82 ? 1.363 -0.690 6.777 1.00 98.38 82 TYR A O 1
A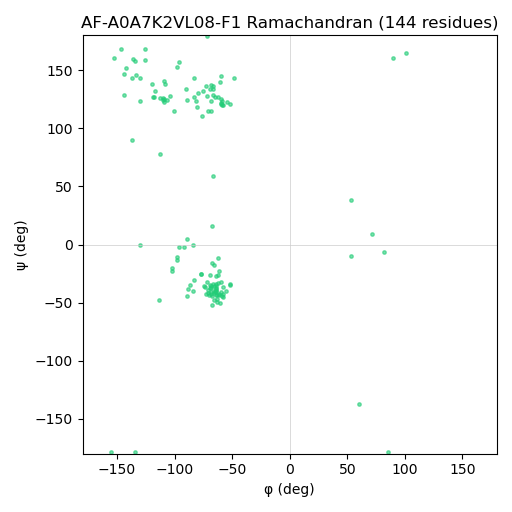TOM 651 N N . SER A 1 83 ? 2.913 0.575 7.772 1.00 97.88 83 SER A N 1
ATOM 652 C CA . SER A 1 83 ? 2.255 0.564 9.075 1.00 97.88 83 SER A CA 1
ATOM 653 C C . SER A 1 83 ? 1.540 1.885 9.337 1.00 97.88 83 SER A C 1
ATOM 655 O O . SER A 1 83 ? 1.897 2.949 8.818 1.00 97.88 83 SER A O 1
ATOM 657 N N . GLY A 1 84 ? 0.494 1.812 10.149 1.00 96.75 84 GLY A N 1
ATOM 658 C CA . GLY A 1 84 ? -0.326 2.948 10.522 1.00 96.75 84 GLY A CA 1
ATOM 659 C C . GLY A 1 84 ? -1.035 2.741 11.850 1.00 96.75 84 GLY A C 1
ATOM 660 O O . GLY A 1 84 ? -0.870 1.720 12.517 1.00 96.75 84 GLY A O 1
ATOM 661 N N . VAL A 1 85 ? -1.829 3.735 12.227 1.00 96.00 85 VAL A N 1
ATOM 662 C CA . VAL A 1 85 ? -2.706 3.690 13.397 1.00 96.00 85 VAL A CA 1
ATOM 663 C C . VAL A 1 85 ? -4.093 4.128 12.965 1.00 96.00 85 VAL A C 1
ATOM 665 O O . VAL A 1 85 ? -4.250 5.224 12.427 1.00 96.00 85 VAL A O 1
ATOM 668 N N . HIS A 1 86 ? -5.082 3.270 13.199 1.00 92.75 86 HIS A N 1
ATOM 669 C CA . HIS A 1 86 ? -6.478 3.520 12.849 1.00 92.75 86 HIS A CA 1
ATOM 670 C C . HIS A 1 86 ? -7.317 3.770 14.103 1.00 92.75 86 HIS A C 1
ATOM 672 O O . HIS A 1 86 ? -7.160 3.067 15.103 1.00 92.75 86 HIS A O 1
ATOM 678 N N . GLY A 1 87 ? -8.220 4.749 14.039 1.00 89.19 87 GLY A N 1
ATOM 679 C CA . GLY A 1 87 ? -8.987 5.236 15.190 1.00 89.19 87 GLY A CA 1
ATOM 680 C C . GLY A 1 87 ? -8.252 6.300 16.014 1.00 89.19 87 GLY A C 1
ATOM 681 O O . GLY A 1 87 ? -7.136 6.707 15.695 1.00 89.19 87 GLY A O 1
ATOM 682 N N . GLU A 1 88 ? -8.898 6.760 17.085 1.00 86.62 88 GLU A N 1
ATOM 683 C CA . GLU A 1 88 ? -8.399 7.821 17.967 1.00 86.62 88 GLU A CA 1
ATOM 684 C C . GLU A 1 88 ? -8.563 7.437 19.446 1.00 86.62 88 GLU A C 1
ATOM 686 O O . GLU A 1 88 ? -9.401 6.603 19.802 1.00 86.62 88 GLU A O 1
ATOM 691 N N . GLY A 1 89 ? -7.769 8.064 20.319 1.00 87.50 89 GLY A N 1
ATOM 692 C CA . GLY A 1 89 ? -7.846 7.865 21.769 1.00 87.50 89 GLY A CA 1
ATOM 693 C C . GLY A 1 89 ? -7.597 6.414 22.189 1.00 87.50 89 GLY A C 1
ATOM 694 O O . GLY A 1 89 ? -6.703 5.753 21.668 1.00 87.50 89 GLY A O 1
ATOM 695 N N . GLU A 1 90 ? -8.400 5.908 23.125 1.00 85.44 90 GLU A N 1
ATOM 696 C CA . GLU A 1 90 ? -8.301 4.527 23.627 1.00 85.44 90 GLU A CA 1
ATOM 697 C C . GLU A 1 90 ? -8.678 3.461 22.582 1.00 85.44 90 GLU A C 1
ATOM 699 O O . GLU A 1 90 ? -8.347 2.292 22.751 1.00 85.44 90 GLU A O 1
ATOM 704 N N . ALA A 1 91 ? -9.349 3.849 21.490 1.00 84.62 91 ALA A N 1
ATOM 705 C CA . ALA A 1 91 ? -9.733 2.945 20.404 1.00 84.62 91 ALA A CA 1
ATOM 706 C C . ALA A 1 91 ? -8.686 2.868 19.275 1.00 84.62 91 ALA A C 1
ATOM 708 O O . ALA A 1 91 ? -8.892 2.128 18.304 1.00 84.62 91 ALA A O 1
ATOM 709 N N . ALA A 1 92 ? -7.597 3.639 19.382 1.00 90.62 92 ALA A N 1
ATOM 710 C CA . ALA A 1 92 ? -6.506 3.639 18.420 1.00 90.62 92 ALA A CA 1
ATOM 711 C C . ALA A 1 92 ? -5.803 2.278 18.413 1.00 90.62 92 ALA A C 1
ATOM 713 O O . ALA A 1 92 ? -5.360 1.790 19.454 1.00 90.62 92 ALA A O 1
ATOM 714 N N . ARG A 1 93 ? -5.679 1.676 17.229 1.00 92.94 93 ARG A N 1
ATOM 715 C CA . ARG A 1 93 ? -5.045 0.364 17.060 1.00 92.94 93 ARG A CA 1
ATOM 716 C C . ARG A 1 93 ? -3.987 0.379 15.959 1.00 92.94 93 ARG A C 1
ATOM 718 O O . ARG A 1 93 ? -4.184 1.062 14.946 1.00 92.94 93 ARG A O 1
ATOM 725 N N . PRO A 1 94 ? -2.874 -0.353 16.130 1.00 96.19 94 PRO A N 1
ATOM 726 C CA . PRO A 1 94 ? -1.880 -0.506 15.080 1.00 96.19 94 PRO A CA 1
ATOM 727 C C . PRO A 1 94 ? -2.466 -1.308 13.914 1.00 96.19 94 PRO A C 1
ATOM 729 O O . PRO A 1 94 ? -3.142 -2.319 14.104 1.00 96.19 94 PRO A O 1
ATOM 732 N N . VAL A 1 95 ? -2.203 -0.854 12.691 1.00 97.31 95 VAL A N 1
ATOM 733 C CA . VAL A 1 95 ? -2.680 -1.510 11.469 1.00 97.31 95 VAL A CA 1
ATOM 734 C C . VAL A 1 95 ? -1.568 -1.647 10.436 1.00 97.31 95 VAL A C 1
ATOM 736 O O . VAL A 1 95 ? -0.719 -0.766 10.289 1.00 97.31 95 VAL A O 1
ATOM 739 N N . ALA A 1 96 ? -1.614 -2.736 9.676 1.00 97.62 96 ALA A N 1
ATOM 740 C CA . ALA A 1 96 ? -0.986 -2.839 8.372 1.00 97.62 96 ALA A CA 1
ATOM 741 C C . ALA A 1 96 ? -1.903 -2.179 7.331 1.00 97.62 96 ALA A C 1
ATOM 743 O O . ALA A 1 96 ? -3.074 -2.535 7.181 1.00 97.62 96 ALA A O 1
ATOM 744 N N . VAL A 1 97 ? -1.364 -1.198 6.617 1.00 97.75 97 VAL A N 1
ATOM 745 C CA . VAL A 1 97 ? -2.030 -0.490 5.525 1.00 97.75 97 VAL A CA 1
ATOM 746 C C . VAL A 1 97 ? -1.515 -1.071 4.214 1.00 97.75 97 VAL A C 1
ATOM 748 O O . VAL A 1 97 ? -0.329 -0.958 3.897 1.00 97.75 97 VAL A O 1
ATOM 751 N N . LEU A 1 98 ? -2.409 -1.710 3.464 1.00 97.75 98 LEU A N 1
ATOM 752 C CA . LEU A 1 98 ? -2.095 -2.371 2.204 1.00 97.75 98 LEU A CA 1
ATOM 753 C C . LEU A 1 98 ? -2.700 -1.596 1.040 1.00 97.75 98 LEU A C 1
ATOM 755 O O . LEU A 1 98 ? -3.918 -1.424 0.968 1.00 97.75 98 LEU A O 1
ATOM 759 N N . PHE A 1 99 ? -1.850 -1.191 0.102 1.00 97.38 99 PHE A N 1
ATOM 760 C CA . PHE A 1 99 ? -2.269 -0.650 -1.185 1.00 97.38 99 PHE A CA 1
ATOM 761 C C . PHE A 1 99 ? -2.011 -1.684 -2.270 1.00 97.38 99 PHE A C 1
ATOM 763 O O . PHE A 1 99 ? -0.881 -2.132 -2.430 1.00 97.38 99 PHE A O 1
ATOM 770 N N . ALA A 1 100 ? -3.040 -2.045 -3.030 1.00 96.88 100 ALA A N 1
ATOM 771 C CA . ALA A 1 100 ? -2.909 -2.894 -4.205 1.00 96.88 100 ALA A CA 1
ATOM 772 C C . ALA A 1 100 ? -3.168 -2.065 -5.464 1.00 96.88 100 ALA A C 1
ATOM 774 O O . ALA A 1 100 ? -4.225 -1.444 -5.603 1.00 96.88 100 ALA A O 1
ATOM 775 N N . LEU A 1 101 ? -2.205 -2.073 -6.379 1.00 94.56 101 LEU A N 1
ATOM 776 C CA . LEU A 1 101 ? -2.272 -1.416 -7.681 1.00 94.56 101 LEU A CA 1
ATOM 777 C C . LEU A 1 101 ? -1.727 -2.341 -8.770 1.00 94.56 101 LEU A C 1
ATOM 779 O O . LEU A 1 101 ? -1.002 -3.283 -8.472 1.00 94.56 101 LEU A O 1
ATOM 783 N N . ASP A 1 102 ? -2.071 -2.098 -10.028 1.00 91.25 102 ASP A N 1
ATOM 784 C CA . ASP A 1 102 ? -1.545 -2.885 -11.147 1.00 91.25 102 ASP A CA 1
ATOM 785 C C . ASP A 1 102 ? -0.012 -2.728 -11.246 1.00 91.25 102 ASP A C 1
ATOM 787 O O . ASP A 1 102 ? 0.515 -1.612 -11.292 1.00 91.25 102 ASP A O 1
ATOM 791 N N . ALA A 1 103 ? 0.716 -3.849 -11.270 1.00 88.69 103 ALA A N 1
ATOM 792 C CA . ALA A 1 103 ? 2.182 -3.870 -11.269 1.00 88.69 103 ALA A CA 1
ATOM 793 C C . ALA A 1 103 ? 2.816 -3.276 -12.545 1.00 88.69 103 ALA A C 1
ATOM 795 O O . ALA A 1 103 ? 4.008 -2.938 -12.557 1.00 88.69 103 ALA A O 1
ATOM 796 N N . THR A 1 104 ? 2.031 -3.157 -13.616 1.00 86.12 104 THR A N 1
ATOM 797 C CA . THR A 1 104 ? 2.442 -2.660 -14.934 1.00 86.12 104 THR A CA 1
ATOM 798 C C . THR A 1 104 ? 2.104 -1.188 -15.156 1.00 86.12 104 THR A C 1
ATOM 800 O O . THR A 1 104 ? 2.605 -0.583 -16.106 1.00 86.12 104 THR A O 1
ATOM 803 N N . VAL A 1 105 ? 1.301 -0.591 -14.271 1.00 84.75 105 VAL A N 1
ATOM 804 C CA . VAL A 1 105 ? 0.896 0.809 -14.379 1.00 84.75 105 VAL A CA 1
ATOM 805 C C . VAL A 1 105 ? 1.974 1.715 -13.789 1.00 84.75 105 VAL A C 1
ATOM 807 O O . VAL A 1 105 ? 2.417 1.568 -12.651 1.00 84.75 105 VAL A O 1
ATOM 810 N N . GLY A 1 106 ? 2.399 2.679 -14.597 1.00 82.00 106 GLY A N 1
ATOM 811 C CA . GLY A 1 106 ? 3.277 3.777 -14.203 1.00 82.00 106 GLY A CA 1
ATOM 812 C C . GLY A 1 106 ? 2.768 5.113 -14.736 1.00 82.00 106 GLY A C 1
ATOM 813 O O . GLY A 1 106 ? 1.749 5.163 -15.422 1.00 82.00 106 GLY A O 1
ATOM 814 N N . ARG A 1 107 ? 3.511 6.189 -14.468 1.00 78.38 107 ARG A N 1
ATOM 815 C CA . ARG A 1 107 ? 3.143 7.577 -14.805 1.00 78.38 107 ARG A CA 1
ATOM 816 C C . ARG A 1 107 ? 2.744 7.815 -16.269 1.00 78.38 107 ARG A C 1
ATOM 818 O O . ARG A 1 107 ? 1.880 8.639 -16.531 1.00 78.38 107 ARG A O 1
ATOM 825 N N . ASP A 1 108 ? 3.355 7.092 -17.206 1.00 80.19 108 ASP A N 1
ATOM 826 C CA . ASP A 1 108 ? 3.079 7.229 -18.647 1.00 80.19 108 ASP A CA 1
ATOM 827 C C . ASP A 1 108 ? 1.856 6.420 -19.118 1.00 80.19 108 ASP A C 1
ATOM 829 O O . ASP A 1 108 ? 1.546 6.390 -20.310 1.00 80.19 108 ASP A O 1
ATOM 833 N N . THR A 1 109 ? 1.198 5.690 -18.218 1.00 80.56 109 THR A N 1
ATOM 834 C CA . THR A 1 109 ? 0.024 4.880 -18.561 1.00 80.56 109 THR A CA 1
ATOM 835 C C . THR A 1 109 ? -1.187 5.792 -18.649 1.00 80.56 109 THR A C 1
ATOM 837 O O . THR A 1 109 ? -1.425 6.599 -17.758 1.00 80.56 109 THR A O 1
ATOM 840 N N . SER A 1 110 ? -1.948 5.691 -19.736 1.00 75.69 110 SER A N 1
ATOM 841 C CA . SER A 1 110 ? -3.161 6.491 -19.901 1.00 75.69 110 SER A CA 1
ATOM 842 C C . SER A 1 110 ? -4.279 5.993 -18.981 1.00 75.69 110 SER A C 1
ATOM 844 O O . SER A 1 110 ? -4.532 4.792 -18.920 1.00 75.69 110 SER A O 1
ATOM 846 N N . GLY A 1 111 ? -4.984 6.927 -18.340 1.00 79.75 111 GLY A N 1
ATOM 847 C CA . GLY A 1 111 ? -6.098 6.647 -17.431 1.00 79.75 111 GLY A CA 1
ATOM 848 C C . GLY A 1 111 ? -5.708 6.722 -15.955 1.00 79.75 111 GLY A C 1
ATOM 849 O O . GLY A 1 111 ? -4.528 6.724 -15.607 1.00 79.75 111 GLY A O 1
ATOM 850 N N . ASP A 1 112 ? -6.718 6.796 -15.090 1.00 77.94 112 ASP A N 1
ATOM 851 C CA . ASP A 1 112 ? -6.498 6.813 -13.646 1.00 77.94 112 ASP A CA 1
ATOM 852 C C . ASP A 1 112 ? -6.142 5.404 -13.145 1.00 77.94 112 ASP A C 1
ATOM 854 O O . ASP A 1 112 ? -6.827 4.432 -13.489 1.00 77.94 112 ASP A O 1
ATOM 858 N N . PRO A 1 113 ? -5.090 5.259 -12.322 1.00 84.00 113 PRO A N 1
ATOM 859 C CA . PRO A 1 113 ? -4.696 3.965 -11.792 1.00 84.00 113 PRO A CA 1
ATOM 860 C C . PRO A 1 113 ? -5.764 3.421 -10.841 1.00 84.00 113 PRO A C 1
ATOM 862 O O . PRO A 1 113 ? -6.230 4.107 -9.929 1.00 84.00 113 PRO A O 1
ATOM 865 N N . VAL A 1 114 ? -6.113 2.146 -11.008 1.00 90.19 114 VAL A N 1
ATOM 866 C CA . VAL A 1 114 ? -6.984 1.447 -10.060 1.00 90.19 114 VAL A CA 1
ATOM 867 C C . VAL A 1 114 ? -6.168 1.100 -8.818 1.00 90.19 114 VAL A C 1
ATOM 869 O O . VAL A 1 114 ? -5.291 0.239 -8.868 1.00 90.19 114 VAL A O 1
ATOM 872 N N . ILE A 1 115 ? -6.476 1.760 -7.701 1.00 94.00 115 ILE A N 1
ATOM 873 C CA . ILE A 1 115 ? -5.821 1.540 -6.408 1.00 94.00 115 ILE A CA 1
ATOM 874 C C . ILE A 1 115 ? -6.861 1.057 -5.403 1.00 94.00 115 ILE A C 1
ATOM 876 O O . ILE A 1 115 ? -7.904 1.683 -5.211 1.00 94.00 115 ILE A O 1
ATOM 880 N N . ARG A 1 116 ? -6.571 -0.068 -4.750 1.00 95.00 116 ARG A N 1
ATOM 881 C CA . ARG A 1 116 ? -7.379 -0.629 -3.664 1.00 95.00 116 ARG A CA 1
ATOM 882 C C . ARG A 1 116 ? -6.634 -0.472 -2.350 1.00 95.00 116 ARG A C 1
ATOM 884 O O . ARG A 1 116 ? -5.426 -0.679 -2.308 1.00 95.00 116 ARG A O 1
ATOM 891 N N . VAL A 1 117 ? -7.365 -0.147 -1.290 1.00 95.25 117 VAL A N 1
ATOM 892 C CA . VAL A 1 117 ? -6.810 0.043 0.054 1.00 95.25 117 VAL A CA 1
ATOM 893 C C . VAL A 1 117 ? -7.458 -0.947 1.011 1.00 95.25 117 VAL A C 1
ATOM 895 O O . VAL A 1 117 ? -8.670 -1.168 0.951 1.00 95.25 117 VAL A O 1
ATOM 898 N N . SER A 1 118 ? -6.659 -1.538 1.893 1.00 95.00 118 SER A N 1
ATOM 899 C CA . SER A 1 118 ? -7.137 -2.357 3.001 1.00 95.00 118 SER A CA 1
ATOM 900 C C . SER A 1 118 ? -6.373 -2.035 4.279 1.00 95.00 118 SER A C 1
ATOM 902 O O . SER A 1 118 ? -5.167 -1.794 4.248 1.00 95.00 118 SER A O 1
ATOM 904 N N . TYR A 1 119 ? -7.090 -2.062 5.398 1.00 95.19 119 TYR A N 1
ATOM 905 C CA . TYR A 1 119 ? -6.532 -1.955 6.738 1.00 95.19 119 TYR A CA 1
ATOM 906 C C . TYR A 1 119 ? -6.659 -3.311 7.411 1.00 95.19 119 TYR A C 1
ATOM 908 O O . TYR A 1 119 ? -7.761 -3.862 7.492 1.00 95.19 119 TYR A O 1
ATOM 916 N N . VAL A 1 120 ? -5.544 -3.831 7.896 1.00 95.38 120 VAL A N 1
ATOM 917 C CA . VAL A 1 120 ? -5.474 -5.105 8.604 1.00 95.38 120 VAL A CA 1
ATOM 918 C C . VAL A 1 120 ? -4.953 -4.823 10.003 1.00 95.38 120 VAL A C 1
ATOM 920 O O . VAL A 1 120 ? -3.934 -4.160 10.159 1.00 95.38 120 VAL A O 1
ATOM 923 N N . ASP A 1 121 ? -5.667 -5.282 11.019 1.00 94.38 121 ASP A N 1
ATOM 924 C CA . ASP A 1 121 ? -5.256 -5.155 12.412 1.00 94.38 121 ASP A CA 1
ATOM 925 C C . ASP A 1 121 ? -3.905 -5.859 12.614 1.00 94.38 121 ASP A C 1
ATOM 927 O O . ASP A 1 121 ? -3.742 -7.018 12.226 1.00 94.38 121 ASP A O 1
ATOM 931 N N . ALA A 1 122 ? -2.916 -5.135 13.142 1.00 93.50 122 ALA A N 1
ATOM 932 C CA . ALA A 1 122 ? -1.536 -5.616 13.173 1.00 93.50 122 ALA A CA 1
ATOM 933 C C . ALA A 1 122 ? -1.333 -6.789 14.145 1.00 93.50 122 ALA A C 1
ATOM 935 O O . ALA A 1 122 ? -0.438 -7.605 13.930 1.00 93.50 122 ALA A O 1
ATOM 936 N N . ASP A 1 123 ? -2.170 -6.889 15.180 1.00 92.56 123 ASP A N 1
ATOM 937 C CA . ASP A 1 123 ? -2.055 -7.915 16.215 1.00 92.56 123 ASP A CA 1
ATOM 938 C C . ASP A 1 123 ? -2.811 -9.193 15.827 1.00 92.56 123 ASP A C 1
ATOM 940 O O . ASP A 1 123 ? -2.350 -10.307 16.078 1.00 92.56 123 ASP A O 1
ATOM 944 N N . THR A 1 124 ? -3.979 -9.045 15.199 1.00 91.69 124 THR A N 1
ATOM 945 C CA . THR A 1 124 ? -4.882 -10.167 14.885 1.00 91.69 124 THR A CA 1
ATOM 946 C C . THR A 1 124 ? -4.836 -10.619 13.428 1.00 91.69 124 THR A C 1
ATOM 948 O O . THR A 1 124 ? -5.276 -11.727 13.119 1.00 91.69 124 THR A O 1
ATOM 951 N N . GLY A 1 125 ? -4.353 -9.778 12.511 1.00 91.06 125 GLY A N 1
ATOM 952 C CA . GLY A 1 125 ? -4.404 -10.040 11.072 1.00 91.06 125 GLY A CA 1
ATOM 953 C C . GLY A 1 125 ? -5.810 -9.934 10.466 1.00 91.06 125 GLY A C 1
ATOM 954 O O . GLY A 1 125 ? -6.010 -10.309 9.309 1.00 91.06 125 GLY A O 1
ATOM 955 N N . ALA A 1 126 ? -6.801 -9.447 11.219 1.00 91.19 126 ALA A N 1
ATOM 956 C CA . ALA A 1 126 ? -8.173 -9.315 10.744 1.00 91.19 126 ALA A CA 1
ATOM 957 C C . ALA A 1 126 ? -8.378 -8.010 9.945 1.00 91.19 126 ALA A C 1
ATOM 959 O O . ALA A 1 126 ? -7.827 -6.969 10.306 1.00 91.19 126 ALA A O 1
ATOM 960 N N . PRO A 1 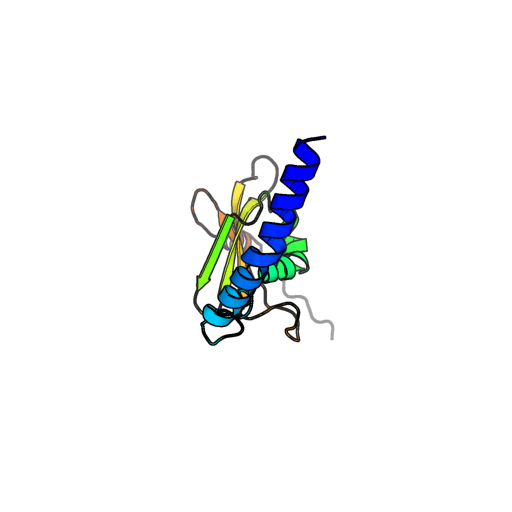127 ? -9.196 -8.010 8.876 1.00 91.38 127 PRO A N 1
ATOM 961 C CA . PRO A 1 127 ? -9.510 -6.788 8.143 1.00 91.38 127 PRO A CA 1
ATOM 962 C C . PRO A 1 127 ? -10.374 -5.840 8.990 1.00 91.38 127 PRO A C 1
ATOM 964 O O . PRO A 1 127 ? -11.481 -6.196 9.394 1.00 91.38 127 PRO A O 1
ATOM 967 N N . VAL A 1 128 ? -9.913 -4.604 9.188 1.00 88.00 128 VAL A N 1
ATOM 968 C CA . VAL A 1 128 ? -10.604 -3.584 10.002 1.00 88.00 128 VAL A CA 1
ATOM 969 C C . VAL A 1 128 ? -11.872 -3.078 9.305 1.00 88.00 128 VAL A C 1
ATOM 971 O O . VAL A 1 128 ? -12.931 -2.988 9.922 1.00 88.00 128 VAL A O 1
ATOM 974 N N . ALA A 1 129 ? -11.813 -2.838 7.989 1.00 73.69 129 ALA A N 1
ATOM 975 C CA . ALA A 1 129 ? -12.947 -2.304 7.224 1.00 73.69 129 ALA A CA 1
ATOM 976 C C . ALA A 1 129 ? -14.161 -3.252 7.176 1.00 73.69 129 ALA A C 1
ATOM 978 O O . ALA A 1 129 ? -15.294 -2.799 7.037 1.00 73.69 129 ALA A O 1
ATOM 979 N N . ALA A 1 130 ? -13.948 -4.568 7.291 1.00 63.31 130 ALA A N 1
ATOM 980 C CA . ALA A 1 130 ? -15.042 -5.539 7.327 1.00 63.31 130 ALA A CA 1
ATOM 981 C C . ALA A 1 130 ? -15.850 -5.440 8.628 1.00 63.31 130 ALA A C 1
ATOM 983 O O . ALA A 1 130 ? -17.066 -5.625 8.607 1.00 63.31 130 ALA A O 1
ATOM 984 N N . GLU A 1 131 ? -15.188 -5.128 9.741 1.00 62.84 131 GLU A N 1
ATOM 985 C CA . GLU A 1 131 ? -15.845 -4.939 11.031 1.00 62.84 131 GLU A CA 1
ATOM 986 C C . GLU A 1 131 ? -16.635 -3.629 11.060 1.00 62.84 131 GLU A C 1
ATOM 988 O O . GLU A 1 131 ? -17.800 -3.609 11.451 1.00 62.84 131 GLU A O 1
ATOM 993 N N . GLU A 1 132 ? -16.061 -2.552 10.524 1.00 68.38 132 GLU A N 1
ATOM 994 C CA . GLU A 1 132 ? -16.756 -1.269 10.398 1.00 68.38 132 GLU A CA 1
ATOM 995 C C . GLU A 1 132 ? -17.966 -1.351 9.460 1.00 68.38 132 GLU A C 1
ATOM 997 O O . GLU A 1 132 ? -19.021 -0.805 9.779 1.00 68.38 132 GLU A O 1
ATOM 1002 N N . LEU A 1 133 ? -17.870 -2.079 8.337 1.00 58.72 133 LEU A N 1
ATOM 1003 C CA . LEU A 1 133 ? -19.017 -2.300 7.448 1.00 58.72 133 LEU A CA 1
ATOM 1004 C C . LEU A 1 133 ? -20.140 -3.101 8.121 1.00 58.72 133 LEU A C 1
ATOM 1006 O O . LEU A 1 133 ? -21.307 -2.878 7.805 1.00 58.72 133 LEU A O 1
ATOM 1010 N N . ARG A 1 134 ? -19.801 -4.045 9.009 1.00 60.94 134 ARG A N 1
ATOM 1011 C CA . ARG A 1 134 ? -20.783 -4.821 9.786 1.00 60.94 134 ARG A CA 1
ATOM 1012 C C . ARG A 1 134 ? -21.423 -3.988 10.892 1.00 60.94 134 ARG A C 1
ATOM 1014 O O . ARG A 1 134 ? -22.606 -4.164 11.165 1.00 60.94 134 ARG A O 1
ATOM 1021 N N . ALA A 1 135 ? -20.650 -3.103 11.517 1.00 61.56 135 ALA A N 1
ATOM 1022 C CA . ALA A 1 135 ? -21.119 -2.206 12.566 1.00 61.56 135 ALA A CA 1
ATOM 1023 C C . ALA A 1 135 ? -21.919 -1.012 12.014 1.00 61.56 135 ALA A C 1
ATOM 1025 O O . ALA A 1 135 ? -22.758 -0.448 12.719 1.00 61.56 135 ALA A O 1
ATOM 1026 N N . ALA A 1 136 ? -21.676 -0.616 10.762 1.00 62.81 136 ALA A N 1
ATOM 1027 C CA . ALA A 1 136 ? -22.373 0.495 10.135 1.00 62.81 136 ALA A CA 1
ATOM 1028 C C . ALA A 1 136 ? -23.864 0.162 9.923 1.00 62.81 136 ALA A C 1
ATOM 1030 O O . ALA A 1 136 ? -24.195 -0.864 9.321 1.00 62.81 136 ALA A O 1
ATOM 1031 N N . PRO A 1 137 ? -24.793 1.035 10.356 1.00 63.53 137 PRO A N 1
ATOM 1032 C CA . PRO A 1 137 ? -26.210 0.835 10.096 1.00 63.53 137 PRO A CA 1
ATOM 1033 C C . PRO A 1 137 ? -26.473 0.803 8.586 1.00 63.53 137 PRO A C 1
ATOM 1035 O O . PRO A 1 137 ? -25.897 1.584 7.823 1.00 63.53 137 PRO A O 1
ATOM 1038 N N . ALA A 1 138 ? -27.365 -0.096 8.154 1.00 70.81 138 ALA A N 1
ATOM 1039 C CA . ALA A 1 138 ? -27.726 -0.244 6.748 1.00 70.81 138 ALA A CA 1
ATOM 1040 C C . ALA A 1 138 ? -28.121 1.118 6.160 1.00 70.81 138 ALA A C 1
ATOM 1042 O O . ALA A 1 138 ? -29.038 1.783 6.654 1.00 70.81 138 ALA A O 1
ATOM 1043 N N . ARG A 1 139 ? -27.404 1.556 5.116 1.00 67.38 139 ARG A N 1
ATOM 1044 C CA . ARG A 1 139 ? -27.660 2.858 4.495 1.00 67.38 139 ARG A CA 1
ATOM 1045 C C . ARG A 1 139 ? -29.102 2.907 4.000 1.00 67.38 139 ARG A C 1
ATOM 1047 O O . ARG A 1 139 ? -29.507 2.123 3.145 1.00 67.38 139 ARG A O 1
ATOM 1054 N N . ARG A 1 140 ? -29.866 3.864 4.532 1.00 68.19 140 ARG A N 1
ATOM 1055 C CA . ARG A 1 140 ? -31.215 4.180 4.063 1.00 68.19 140 ARG A CA 1
ATOM 1056 C C . ARG A 1 140 ? -31.118 4.589 2.596 1.00 68.19 140 ARG A C 1
ATOM 1058 O O . ARG A 1 140 ? -30.391 5.524 2.268 1.00 68.19 140 ARG A O 1
ATOM 1065 N N . SER A 1 141 ? -31.828 3.879 1.724 1.00 66.75 141 SER A N 1
ATOM 1066 C CA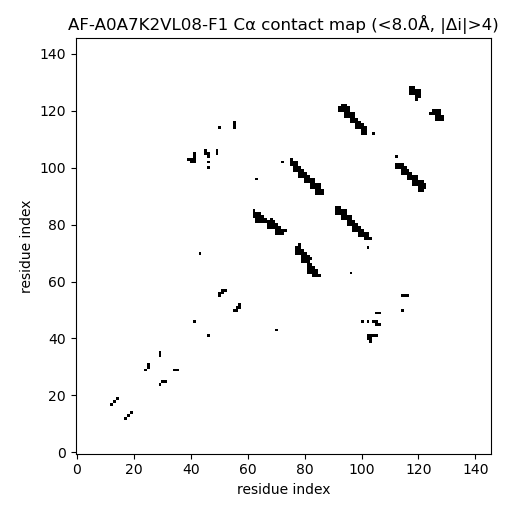 . SER A 1 141 ? -31.872 4.177 0.293 1.00 66.75 141 SER A CA 1
ATOM 1067 C C . SER A 1 141 ? -32.291 5.632 0.081 1.00 66.75 141 SER A C 1
ATOM 1069 O O . SER A 1 141 ? -33.358 6.045 0.550 1.00 66.75 141 SER A O 1
ATOM 1071 N N . LEU A 1 142 ? -31.449 6.401 -0.610 1.00 63.00 142 LEU A N 1
ATOM 1072 C CA . LEU A 1 142 ? -31.790 7.746 -1.058 1.00 63.00 142 LEU A CA 1
ATOM 1073 C C . LEU A 1 142 ? -33.026 7.645 -1.951 1.00 63.00 142 LEU A C 1
ATOM 1075 O O . LEU A 1 142 ? -33.034 6.889 -2.922 1.00 63.00 142 LEU A O 1
ATOM 1079 N N . ARG A 1 143 ? -34.087 8.376 -1.599 1.00 66.69 143 ARG A N 1
ATOM 1080 C CA . ARG A 1 143 ? -35.230 8.522 -2.497 1.00 66.69 143 ARG A CA 1
ATOM 1081 C C . ARG A 1 143 ? -34.762 9.356 -3.681 1.00 66.69 143 ARG A C 1
ATOM 1083 O O . ARG A 1 143 ? -34.406 10.517 -3.501 1.00 66.69 143 ARG A O 1
ATOM 1090 N N . LEU A 1 144 ? -34.749 8.747 -4.861 1.00 63.75 144 LEU A N 1
ATOM 1091 C CA . LEU A 1 144 ? -34.720 9.493 -6.110 1.00 63.75 144 LEU A CA 1
ATOM 1092 C C . LEU A 1 144 ? -35.970 10.376 -6.134 1.00 63.75 144 LEU A C 1
ATOM 1094 O O . LEU A 1 144 ? -37.083 9.881 -5.957 1.00 63.75 144 LEU A O 1
ATOM 1098 N N . VAL A 1 145 ? -35.756 11.684 -6.236 1.00 68.12 145 VAL A N 1
ATOM 1099 C CA . VAL A 1 145 ? -36.821 12.648 -6.511 1.00 68.12 145 VAL A CA 1
ATOM 1100 C C . VAL A 1 145 ? -37.044 12.583 -8.019 1.00 68.12 145 VAL A C 1
ATOM 1102 O O . VAL A 1 145 ? -36.088 12.791 -8.767 1.00 68.12 145 VAL A O 1
ATOM 1105 N N . GLU A 1 146 ? -38.253 12.191 -8.424 1.00 59.84 146 GLU A N 1
ATOM 1106 C CA . GLU A 1 146 ? -38.711 12.227 -9.822 1.00 59.84 146 GLU A CA 1
ATOM 1107 C C . GLU A 1 146 ? -38.895 13.665 -10.319 1.00 59.84 146 GLU A C 1
ATOM 1109 O O . GLU A 1 146 ? -39.315 14.525 -9.506 1.00 59.84 146 GLU A O 1
#

Nearest PDB structures (foldseek):
  7m22-assembly1_D  TM=3.428E-01  e=1.440E-01  Human betaherpesvirus 5
  6w40-assembly1_B  TM=6.145E-01  e=1.032E+00  synthetic construct
  2k54-assembly1_A  TM=5.911E-01  e=2.026E+00  Agrobacterium fabrum str. C58
  6w3g-assembly1_A  TM=5.217E-01  e=6.604E+00  synthetic construct
  7rbp-assembly1_B-2  TM=3.442E-01  e=3.178E+00  Medicago truncatula

Radius of gyration: 24.27 Å; Cα contacts (8 Å, |Δi|>4): 165; chains: 1; bounding box: 89×32×47 Å

Sequence (146 aa):
MGALVLFALSADLDRRLLLPLRRTRLRVFGHPLTGRGGARQVPVAASVELLENSLAWHTTAPVVRSALLDHWESDGWRILHYSGVHGEGEAARPVAVLFALDATVGRDTSGDPVIRVSYVDADTGAPVAAEELRAAPARRSLRLVE

pLDDT: mean 82.08, std 14.17, range [47.53, 98.38]

Secondary structure (DSSP, 8-state):
-HHHHHHHHHHHHIIIIIHHHHHHHHHHH--TTS-SSSS----HHHHHHHHHTSHHHHHHTTTB-SS--EEEEETTEEEEEEEEEESSGGG-EEEEEEEEEETT--TTSSS---EEEEEEETTT--BHHHHHHHHSPPPPPP----

Mean predicted aligned error: 12.8 Å

Solvent-accessible surface area (backbone atoms only — not comparable to full-atom values): 8686 Å² total; per-residue 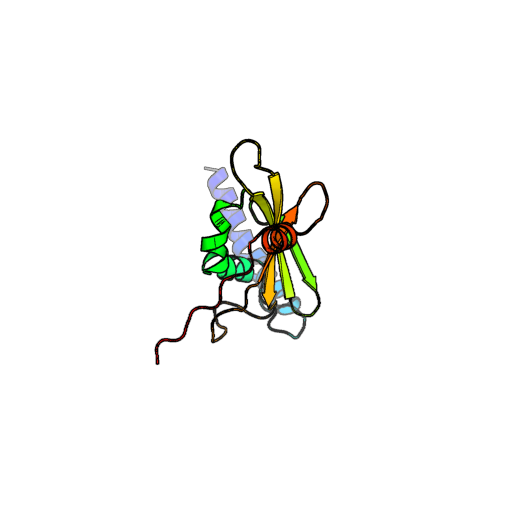(Å²): 119,71,69,61,53,54,49,51,54,49,52,48,47,44,58,70,50,49,48,56,51,52,52,50,46,35,68,76,75,40,47,93,88,52,64,99,58,97,62,79,71,44,54,67,69,48,44,49,54,52,41,69,75,30,68,70,33,68,75,43,50,87,34,50,76,54,66,84,73,50,72,52,74,55,97,65,27,29,38,42,34,27,41,24,46,47,72,60,79,96,66,43,39,58,22,38,37,38,40,38,30,53,40,64,53,41,88,89,48,89,74,83,82,68,71,46,80,49,44,25,32,63,89,77,68,45,58,46,62,62,53,51,60,69,71,46,75,82,78,77,79,78,77,81,82,130

Foldseek 3Di:
DVVVVVVVVVVVCCVPPVVVVVVVCCVVVHPPCPPPDDALQDDVVQVVVLLCPDPVCVVCVQFFDDDFPDWDDDPQWIKTWTWGWDDDDPPIAIWIKIKIWGRNDGPPDPDRTDIDIWTAGPPPRHTPVVVVVVVDDDDDDDDDDD